Protein AF-A0A6J7F2Z3-F1 (afdb_monomer_lite)

pLDDT: mean 84.33, std 18.17, range [24.28, 98.56]

Secondary structure (DSSP, 8-state):
--------B--GGGS-TTSTTSSS--------TTEEEEEEEE-SSEEEEEEEEEE-SSSPPP----EEE-HHHHHHHHHHHHHHHHHHHT--SSS-TT-S-----SSEEEEEEEEEEEE----EEEE-SSSEEEEEEEEEEEEEEEE-TTT--EEEEEEEEEEEEEEEEEE-TTS-EEEE-

Foldseek 3Di:
DDDPDDQPEDDPLVDDPPQQQFLDGDDDDDDDAPAKHWYWDDDQFKTWDIDIGHHHDPDDDDDDTDIDTDPSNQVVVLVVQVVQVVVQQVAFDQDRPPDQWGDDDPFAFDDTKGKDWPFRWRWDWDDDRGFIWIKTKTKMWIWGWTQGPPPRDIDIDTDITIGMDTWGWDQGSVRDIDIDD

Sequence (181 aa):
MFQAGSLTAIDIHSYPAGLAQAFSASADFPVFVGTSYATFRKSPLLSAARVVTPITGPDVASVTIDVQATAEFQRTVQAAVNETLAGCTDQTVLMPTGCPFGYATQNRWVGPATWTIATYPDITIEPGSVDWRVHGTGTAHLTGSVTSLFDGSTQPVDTDVDFTIDAGAVVSATNAISFVG

Radius of gyration: 25.37 Å; chains: 1; bounding box: 72×26×71 Å

Structure (mmCIF, N/CA/C/O backbone):
data_AF-A0A6J7F2Z3-F1
#
_entry.id   AF-A0A6J7F2Z3-F1
#
loop_
_atom_site.group_PDB
_atom_site.id
_atom_site.type_symbol
_atom_site.label_atom_id
_atom_site.label_alt_id
_atom_site.label_comp_id
_atom_site.label_asym_id
_atom_site.label_entity_id
_atom_site.label_seq_id
_atom_site.pdbx_PDB_ins_code
_atom_site.Cartn_x
_atom_site.Cartn_y
_atom_site.Cartn_z
_atom_site.occupancy
_atom_site.B_iso_or_equiv
_atom_site.auth_seq_id
_atom_site.auth_comp_id
_atom_site.auth_asym_id
_atom_site.auth_atom_id
_atom_site.pdbx_PDB_model_num
ATOM 1 N N . MET A 1 1 ? 40.383 -7.715 -37.224 1.00 30.16 1 MET A N 1
ATOM 2 C CA . MET A 1 1 ? 39.333 -8.747 -37.093 1.00 30.16 1 MET A CA 1
ATOM 3 C C . MET A 1 1 ? 38.502 -8.348 -35.883 1.00 30.16 1 MET A C 1
ATOM 5 O O . MET A 1 1 ? 38.968 -8.526 -34.770 1.00 30.16 1 MET A O 1
ATOM 9 N N . PHE A 1 2 ? 37.382 -7.652 -36.094 1.00 24.28 2 PHE A N 1
ATOM 10 C CA . PHE A 1 2 ? 36.546 -7.122 -35.010 1.00 24.28 2 PHE A CA 1
ATOM 11 C C . PHE A 1 2 ? 35.345 -8.047 -34.839 1.00 24.28 2 PHE A C 1
ATOM 13 O O . PHE A 1 2 ? 34.597 -8.277 -35.786 1.00 24.28 2 PHE A O 1
ATOM 20 N N . GLN A 1 3 ? 35.231 -8.647 -33.661 1.00 25.69 3 GLN A N 1
ATOM 21 C CA . GLN A 1 3 ? 34.206 -9.628 -33.348 1.00 25.69 3 GLN A CA 1
ATOM 22 C C . GLN A 1 3 ? 32.918 -8.886 -32.968 1.00 25.69 3 GLN A C 1
ATOM 24 O O . GLN A 1 3 ? 32.859 -8.216 -31.939 1.00 25.69 3 GLN A O 1
ATOM 29 N N . ALA A 1 4 ? 31.900 -8.982 -33.825 1.00 33.47 4 ALA A N 1
ATOM 30 C CA . ALA A 1 4 ? 30.535 -8.587 -33.502 1.00 33.47 4 ALA A CA 1
ATOM 31 C C . ALA A 1 4 ? 30.017 -9.502 -32.380 1.00 33.47 4 ALA A C 1
ATOM 33 O O . ALA A 1 4 ? 29.994 -10.721 -32.551 1.00 33.47 4 ALA A O 1
ATOM 34 N N . GLY A 1 5 ? 29.649 -8.943 -31.223 1.00 29.42 5 GLY A N 1
ATOM 35 C CA . GLY A 1 5 ? 29.152 -9.774 -30.123 1.00 29.42 5 GLY A CA 1
ATOM 36 C C . GLY A 1 5 ? 28.970 -9.147 -28.742 1.00 29.42 5 GLY A C 1
ATOM 37 O O . GLY A 1 5 ? 28.658 -9.894 -27.820 1.00 29.42 5 GLY A O 1
ATOM 38 N N . SER A 1 6 ? 29.122 -7.835 -28.540 1.00 31.97 6 SER A N 1
ATOM 39 C CA . SER A 1 6 ? 28.745 -7.219 -27.261 1.00 31.97 6 SER A CA 1
ATOM 40 C C . SER A 1 6 ? 27.461 -6.410 -27.416 1.00 31.97 6 SER A C 1
ATOM 42 O O . SER A 1 6 ? 27.410 -5.392 -28.097 1.00 31.97 6 SER A O 1
ATOM 44 N N . LEU A 1 7 ? 26.398 -6.884 -26.769 1.00 34.66 7 LEU A N 1
ATOM 45 C CA . LEU A 1 7 ? 25.193 -6.098 -26.529 1.00 34.66 7 LEU A CA 1
ATOM 46 C C . LEU A 1 7 ? 25.599 -4.880 -25.687 1.00 34.66 7 LEU A C 1
ATOM 48 O O . LEU A 1 7 ? 25.842 -5.020 -24.490 1.00 34.66 7 LEU A O 1
ATOM 52 N N . THR A 1 8 ? 25.707 -3.698 -26.292 1.00 47.03 8 THR A N 1
ATOM 53 C CA . THR A 1 8 ? 25.856 -2.452 -25.535 1.00 47.03 8 THR A CA 1
ATOM 54 C C . THR A 1 8 ? 24.528 -2.169 -24.847 1.00 47.03 8 THR A C 1
ATOM 56 O O . THR A 1 8 ? 23.536 -1.850 -25.502 1.00 47.03 8 THR A O 1
ATOM 59 N N . ALA A 1 9 ? 24.490 -2.370 -23.530 1.00 45.75 9 ALA A N 1
ATOM 60 C CA . ALA A 1 9 ? 23.338 -2.029 -22.713 1.00 45.75 9 ALA A CA 1
ATOM 61 C C . ALA A 1 9 ? 23.253 -0.504 -22.601 1.00 45.75 9 ALA A C 1
ATOM 63 O O . ALA A 1 9 ? 24.206 0.137 -22.161 1.00 45.75 9 ALA A O 1
ATOM 64 N N . ILE A 1 10 ? 22.123 0.062 -23.010 1.00 48.31 10 ILE A N 1
ATOM 65 C CA . ILE A 1 10 ? 21.792 1.452 -22.716 1.00 48.31 10 ILE A CA 1
ATOM 66 C C . ILE A 1 10 ? 21.044 1.441 -21.385 1.00 48.31 10 ILE A C 1
ATOM 68 O O . ILE A 1 10 ? 19.925 0.935 -21.303 1.00 48.31 10 ILE A O 1
ATOM 72 N N . ASP A 1 11 ? 21.692 1.953 -20.340 1.00 50.19 11 ASP A N 1
ATOM 73 C CA . ASP A 1 11 ? 21.050 2.208 -19.054 1.00 50.19 11 ASP A CA 1
ATOM 74 C C . ASP A 1 11 ? 20.528 3.648 -19.030 1.00 50.19 11 ASP A C 1
ATOM 76 O O . ASP A 1 11 ? 21.298 4.606 -18.924 1.00 50.19 11 ASP A O 1
ATOM 80 N N . ILE A 1 12 ? 19.208 3.798 -19.128 1.00 50.06 12 ILE A N 1
ATOM 81 C CA . ILE A 1 12 ? 18.514 5.093 -19.140 1.00 50.06 12 ILE A CA 1
ATOM 82 C C . ILE A 1 12 ? 18.766 5.898 -17.844 1.00 50.06 12 ILE A C 1
ATOM 84 O O . ILE A 1 12 ? 18.629 7.119 -17.856 1.00 50.06 12 ILE A O 1
ATOM 88 N N . HIS A 1 13 ? 19.232 5.269 -16.754 1.00 49.72 13 HIS A N 1
ATOM 89 C CA . HIS A 1 13 ? 19.601 5.958 -15.503 1.00 49.72 13 HIS A CA 1
ATOM 90 C C . HIS A 1 13 ? 20.893 6.774 -15.580 1.00 49.72 13 HIS A C 1
ATOM 92 O O . HIS A 1 13 ? 21.146 7.598 -14.706 1.00 49.72 13 HIS A O 1
ATOM 98 N N . SER A 1 14 ? 21.728 6.555 -16.598 1.00 44.09 14 SER A N 1
ATOM 99 C CA . SER A 1 14 ? 23.024 7.236 -16.732 1.00 44.09 14 SER A CA 1
ATOM 100 C C . SER A 1 14 ? 22.943 8.641 -17.355 1.00 44.09 14 SER A C 1
ATOM 102 O O . SER A 1 14 ? 23.969 9.310 -17.491 1.00 44.09 14 SER A O 1
ATOM 104 N N . TYR A 1 15 ? 21.739 9.117 -17.703 1.00 42.94 15 TYR A N 1
ATOM 105 C CA . TYR A 1 15 ? 21.507 10.445 -18.285 1.00 42.94 15 TYR A CA 1
ATOM 106 C C . TYR A 1 15 ? 21.215 11.507 -17.198 1.00 42.94 15 TYR A C 1
ATOM 108 O O . TYR A 1 15 ? 20.637 11.166 -16.164 1.00 42.94 15 TYR A O 1
ATOM 116 N N . PRO A 1 16 ? 21.606 12.791 -17.372 1.00 41.19 16 PRO A N 1
ATOM 117 C CA . PRO A 1 16 ? 21.590 13.781 -16.298 1.00 41.19 16 PRO A CA 1
ATOM 118 C C . PRO A 1 16 ? 20.207 13.957 -15.663 1.00 41.19 16 PRO A C 1
ATOM 120 O O . PRO A 1 16 ? 19.183 13.978 -16.344 1.00 41.19 16 PRO A O 1
ATOM 123 N N . ALA A 1 17 ? 20.239 14.140 -14.342 1.00 40.41 17 ALA A N 1
ATOM 124 C CA . ALA A 1 17 ? 19.178 14.138 -13.327 1.00 40.41 17 ALA A CA 1
ATOM 125 C C . ALA A 1 17 ? 17.876 14.946 -13.575 1.00 40.41 17 ALA A C 1
ATOM 127 O O . ALA A 1 17 ? 17.033 15.014 -12.681 1.00 40.41 17 ALA A O 1
ATOM 128 N N . GLY A 1 18 ? 17.677 15.562 -14.743 1.00 37.25 18 GLY A N 1
ATOM 129 C CA . GLY A 1 18 ? 16.499 16.379 -15.050 1.00 37.25 18 GLY A CA 1
ATOM 130 C C . GLY A 1 18 ? 15.242 15.582 -15.418 1.00 37.25 18 GLY A C 1
ATOM 131 O O . GLY A 1 18 ? 14.144 16.016 -15.090 1.00 37.25 18 GLY A O 1
ATOM 132 N N . LEU A 1 19 ? 15.386 14.410 -16.055 1.00 43.56 19 LEU A N 1
ATOM 133 C CA . LEU A 1 19 ? 14.260 13.564 -16.502 1.00 43.56 19 LEU A CA 1
ATOM 134 C C . LEU A 1 19 ? 14.056 12.303 -15.644 1.00 43.56 19 LEU A C 1
ATOM 136 O O . LEU A 1 19 ? 12.991 11.699 -15.685 1.00 43.56 19 LEU A O 1
ATOM 140 N N . ALA A 1 20 ? 15.039 11.939 -14.814 1.00 45.50 20 ALA A N 1
ATOM 141 C CA . ALA A 1 20 ? 15.001 10.763 -13.935 1.00 45.50 20 ALA A CA 1
ATOM 142 C C . ALA A 1 20 ? 14.037 10.891 -12.732 1.00 45.50 20 ALA A C 1
ATOM 144 O O . ALA A 1 20 ? 13.940 9.970 -11.924 1.00 45.50 20 ALA A O 1
ATOM 145 N N . GLN A 1 21 ? 13.356 12.034 -12.592 1.00 47.56 21 GLN A N 1
ATOM 146 C CA . GLN A 1 21 ? 12.354 12.284 -11.547 1.00 47.56 21 GLN A CA 1
ATOM 147 C C . GLN A 1 21 ? 10.909 12.185 -12.056 1.00 47.56 21 GLN A C 1
ATOM 149 O O . GLN A 1 21 ? 9.982 12.229 -11.253 1.00 47.56 21 GLN A O 1
ATOM 154 N N . ALA A 1 22 ? 10.704 12.062 -13.370 1.00 58.31 22 ALA A N 1
ATOM 155 C CA . ALA A 1 22 ? 9.380 11.872 -13.943 1.00 58.31 22 ALA A CA 1
ATOM 156 C C . ALA A 1 22 ? 9.057 10.374 -14.036 1.00 58.31 22 ALA A C 1
ATOM 158 O O . ALA A 1 22 ? 9.909 9.569 -14.409 1.00 58.31 22 ALA A O 1
ATOM 159 N N . PHE A 1 23 ? 7.812 10.008 -13.720 1.00 69.62 23 PHE A N 1
ATOM 160 C CA . PHE A 1 23 ? 7.311 8.633 -13.830 1.00 69.62 23 PHE A CA 1
ATOM 161 C C . PHE A 1 23 ? 7.507 8.052 -15.239 1.00 69.62 23 PHE A C 1
ATOM 163 O O . PHE A 1 23 ? 7.923 6.906 -15.398 1.00 69.62 23 PHE A O 1
ATOM 170 N N . SER A 1 24 ? 7.302 8.888 -16.261 1.00 71.19 24 SER A N 1
ATOM 171 C CA . SER A 1 24 ? 7.736 8.646 -17.635 1.00 71.19 24 SER A CA 1
ATOM 172 C C . SER A 1 24 ? 9.007 9.439 -17.940 1.00 71.19 24 SER A C 1
ATOM 174 O O . SER A 1 24 ? 9.005 10.668 -17.838 1.00 71.19 24 SER A O 1
ATOM 176 N N . ALA A 1 25 ? 10.058 8.761 -18.396 1.00 69.88 25 ALA A N 1
ATOM 177 C CA . ALA A 1 25 ? 11.296 9.390 -18.841 1.00 69.88 25 ALA A CA 1
ATOM 178 C C . ALA A 1 25 ? 11.590 9.031 -20.302 1.00 69.88 25 ALA A C 1
ATOM 180 O O . ALA A 1 25 ? 11.306 7.922 -20.754 1.00 69.88 25 ALA A O 1
ATOM 181 N N . SER A 1 26 ? 12.187 9.969 -21.032 1.00 73.12 26 SER A N 1
A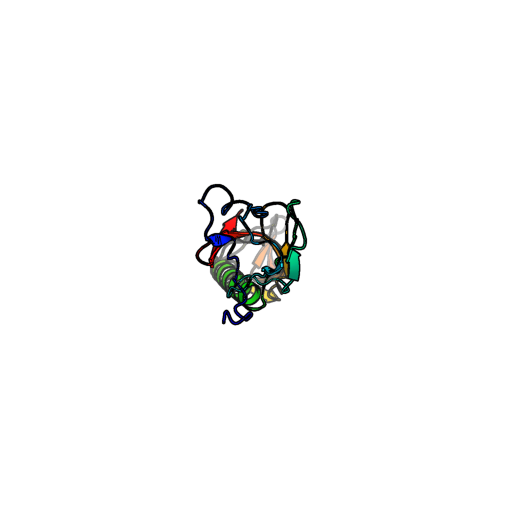TOM 182 C CA . SER A 1 26 ? 12.744 9.744 -22.367 1.00 73.12 26 SER A CA 1
ATOM 183 C C . SER A 1 26 ? 14.188 10.232 -22.393 1.00 73.12 26 SER A C 1
ATOM 185 O O . SER A 1 26 ? 14.563 11.111 -21.617 1.00 73.12 26 SER A O 1
ATOM 187 N N . ALA A 1 27 ? 15.016 9.620 -23.230 1.00 73.31 27 ALA A N 1
ATOM 188 C CA . ALA A 1 27 ? 16.407 10.008 -23.395 1.00 73.31 27 ALA A CA 1
ATOM 189 C C . ALA A 1 27 ? 16.875 9.654 -24.805 1.00 73.31 27 ALA A C 1
ATOM 191 O O . ALA A 1 27 ? 16.498 8.610 -25.343 1.00 73.31 27 ALA A O 1
ATOM 192 N N . ASP A 1 28 ? 17.727 10.514 -25.358 1.00 80.50 28 ASP A N 1
ATOM 193 C CA . ASP A 1 28 ? 18.337 10.323 -26.667 1.00 80.50 28 ASP A CA 1
ATOM 194 C C . ASP A 1 28 ? 19.773 9.827 -26.509 1.00 80.50 28 ASP A C 1
ATOM 196 O O . ASP A 1 28 ? 20.564 10.372 -25.732 1.00 80.50 28 ASP A O 1
ATOM 200 N N . PHE A 1 29 ? 20.125 8.801 -27.283 1.00 77.44 29 PHE A N 1
ATOM 201 C CA . PHE A 1 29 ? 21.446 8.186 -27.244 1.00 77.44 29 PHE A CA 1
ATOM 202 C C . PHE A 1 29 ? 22.078 8.199 -28.634 1.00 77.44 29 PHE A C 1
ATOM 204 O O . PHE A 1 29 ? 21.435 7.770 -29.596 1.00 77.44 29 PHE A O 1
ATOM 211 N N . PRO A 1 30 ? 23.344 8.633 -28.769 1.00 83.31 30 PRO A N 1
ATOM 212 C CA . PRO A 1 30 ? 24.077 8.398 -29.999 1.00 83.31 30 PRO A CA 1
ATOM 213 C C . PRO A 1 30 ? 24.295 6.890 -30.172 1.00 83.31 30 PRO A C 1
ATOM 215 O O . PRO A 1 30 ? 24.772 6.202 -29.266 1.00 83.31 30 PRO A O 1
ATOM 218 N N . VAL A 1 31 ? 23.951 6.382 -31.352 1.00 85.31 31 VAL A N 1
ATOM 219 C CA . VAL A 1 31 ? 24.058 4.966 -31.715 1.00 85.31 31 VAL A CA 1
ATOM 220 C C . VAL A 1 31 ? 24.810 4.804 -33.032 1.00 85.31 31 VAL A C 1
ATOM 222 O O . VAL A 1 31 ? 24.862 5.713 -33.858 1.00 85.31 31 VAL A O 1
ATOM 225 N N . PHE A 1 32 ? 25.413 3.637 -33.230 1.00 88.00 32 PHE A N 1
ATOM 226 C CA . PHE A 1 32 ? 26.089 3.273 -34.465 1.00 88.00 32 PHE A CA 1
ATOM 227 C C . PHE A 1 32 ? 25.109 2.614 -35.434 1.00 88.00 32 PHE A C 1
ATOM 229 O O . PHE A 1 32 ? 24.285 1.787 -35.047 1.00 88.00 32 PHE A O 1
ATOM 236 N N . VAL A 1 33 ? 25.242 2.952 -36.714 1.00 91.38 33 VAL A N 1
ATOM 237 C CA . VAL A 1 33 ? 24.499 2.296 -37.793 1.00 91.38 33 VAL A CA 1
ATOM 238 C C . VAL A 1 33 ? 25.114 0.924 -38.085 1.00 91.38 33 VAL A C 1
ATOM 240 O O . VAL A 1 33 ? 26.331 0.750 -38.022 1.00 91.38 33 VAL A O 1
ATOM 243 N N . GLY A 1 34 ? 24.274 -0.053 -38.423 1.00 90.00 34 GLY A N 1
ATOM 244 C CA . GLY A 1 34 ? 24.682 -1.415 -38.768 1.00 90.00 34 GLY A CA 1
ATOM 245 C C . GLY A 1 34 ? 24.766 -2.373 -37.578 1.00 90.00 34 GLY A C 1
ATOM 246 O O . GLY A 1 34 ? 25.325 -3.458 -37.717 1.00 90.00 34 GLY A O 1
ATOM 247 N N . THR A 1 35 ? 24.218 -2.002 -36.417 1.00 88.25 35 THR A N 1
ATOM 248 C CA . THR A 1 35 ? 24.147 -2.864 -35.225 1.00 88.25 35 THR A CA 1
ATOM 249 C C . THR A 1 35 ? 22.745 -2.862 -34.609 1.00 88.25 35 THR A C 1
ATOM 251 O O . THR A 1 35 ? 21.862 -2.121 -35.038 1.00 88.25 35 THR A O 1
ATOM 254 N N . SER A 1 36 ? 22.515 -3.728 -33.621 1.00 89.00 36 SER A N 1
ATOM 255 C CA . SER A 1 36 ? 21.270 -3.787 -32.847 1.00 89.00 36 SER A CA 1
ATOM 256 C C . SER A 1 36 ? 21.512 -3.418 -31.389 1.00 89.00 36 SER A C 1
ATOM 258 O O . SER A 1 36 ? 22.506 -3.834 -30.794 1.00 89.00 36 SER A O 1
ATOM 260 N N . TYR A 1 37 ? 20.565 -2.692 -30.804 1.00 86.88 37 TYR A N 1
ATOM 261 C CA . TYR A 1 37 ? 20.586 -2.278 -29.404 1.00 86.88 37 TYR A CA 1
ATOM 262 C C . TYR A 1 37 ? 19.481 -2.979 -28.630 1.00 86.88 37 TYR A C 1
ATOM 264 O O . TYR A 1 37 ? 18.390 -3.176 -29.154 1.00 86.88 37 TYR A O 1
ATOM 272 N N . ALA A 1 38 ? 19.763 -3.363 -27.386 1.00 85.56 38 ALA A N 1
ATOM 273 C CA . ALA A 1 38 ? 18.770 -3.954 -26.500 1.00 85.56 38 ALA A CA 1
ATOM 274 C C . ALA A 1 38 ? 18.401 -2.967 -25.391 1.00 85.56 38 ALA A C 1
ATOM 276 O O . ALA A 1 38 ? 19.248 -2.624 -24.565 1.00 85.56 38 ALA A O 1
ATOM 277 N N . THR A 1 39 ? 17.130 -2.586 -25.341 1.00 83.44 39 THR A N 1
ATOM 278 C CA . THR A 1 39 ? 16.552 -1.716 -24.314 1.00 83.44 39 THR A CA 1
ATOM 279 C C . THR A 1 39 ? 15.760 -2.572 -23.333 1.00 83.44 39 THR A C 1
ATOM 281 O O . THR A 1 39 ? 14.954 -3.410 -23.738 1.00 83.44 39 THR A O 1
ATOM 284 N N . PHE A 1 40 ? 16.030 -2.427 -22.038 1.00 81.62 40 PHE A N 1
ATOM 285 C CA . PHE A 1 40 ? 15.362 -3.179 -20.974 1.00 81.62 40 PHE A CA 1
ATOM 286 C C . PHE A 1 40 ? 15.488 -2.443 -19.637 1.00 81.62 40 PHE A C 1
ATOM 288 O O . PHE A 1 40 ? 16.375 -1.611 -19.460 1.00 81.62 40 PHE A O 1
ATOM 295 N N . ARG A 1 41 ? 14.645 -2.806 -18.663 1.00 81.44 41 ARG A N 1
ATOM 296 C CA . ARG A 1 41 ? 14.793 -2.397 -17.259 1.00 81.44 41 ARG A CA 1
ATOM 297 C C . ARG A 1 41 ? 14.917 -3.640 -16.392 1.00 81.44 41 ARG A C 1
ATOM 299 O O . ARG A 1 41 ? 14.116 -4.563 -16.508 1.00 81.44 41 ARG A O 1
ATOM 306 N N . LYS A 1 42 ? 15.915 -3.654 -15.511 1.00 83.62 42 LYS A N 1
ATOM 307 C CA . LYS A 1 42 ? 16.073 -4.689 -14.487 1.00 83.62 42 LYS A CA 1
ATOM 308 C C . LYS A 1 42 ? 16.563 -4.052 -13.191 1.00 83.62 42 LYS A C 1
ATOM 310 O O . LYS A 1 42 ? 17.726 -3.680 -13.094 1.00 83.62 42 LYS A O 1
ATOM 315 N N . SER A 1 43 ? 15.683 -3.929 -12.209 1.00 83.44 43 SER A N 1
ATOM 316 C CA . SER A 1 43 ? 16.023 -3.613 -10.823 1.00 83.44 43 SER A CA 1
ATOM 317 C C . SER A 1 43 ? 15.203 -4.497 -9.875 1.00 83.44 43 SER A C 1
ATOM 319 O O . SER A 1 43 ? 14.318 -5.215 -10.346 1.00 83.44 43 SER A O 1
ATOM 321 N N . PRO A 1 44 ? 15.490 -4.486 -8.560 1.00 85.81 44 PRO A N 1
ATOM 322 C CA . PRO A 1 44 ? 14.699 -5.247 -7.598 1.00 85.81 44 PRO A CA 1
ATOM 323 C C . PRO A 1 44 ? 13.213 -4.888 -7.667 1.00 85.81 44 PRO A C 1
ATOM 325 O O . PRO A 1 44 ? 12.370 -5.774 -7.676 1.00 85.81 44 PRO A O 1
ATOM 328 N N . LEU A 1 45 ? 12.887 -3.599 -7.813 1.00 85.75 45 LEU A N 1
ATOM 329 C CA . LEU A 1 45 ? 11.507 -3.106 -7.752 1.00 85.75 45 LEU A CA 1
ATOM 330 C C . LEU A 1 45 ? 10.808 -3.009 -9.114 1.00 85.75 45 LEU A C 1
ATOM 332 O O . LEU A 1 45 ? 9.586 -3.097 -9.184 1.00 85.75 45 LEU A O 1
ATOM 336 N N . LEU A 1 46 ? 11.564 -2.809 -10.196 1.00 87.69 46 LEU A N 1
ATOM 337 C CA . LEU A 1 46 ? 11.014 -2.492 -11.513 1.00 87.69 46 LEU A CA 1
ATOM 338 C C . LEU A 1 46 ? 11.658 -3.343 -12.604 1.00 87.69 46 LEU A C 1
ATOM 340 O O . LEU A 1 46 ? 12.880 -3.517 -12.651 1.00 87.69 46 LEU A O 1
ATOM 344 N N . SER A 1 47 ? 10.845 -3.818 -13.542 1.00 88.12 47 SER A N 1
ATOM 345 C CA . SER A 1 47 ? 11.322 -4.608 -14.676 1.00 88.12 47 SER A CA 1
ATOM 346 C C . SER A 1 47 ? 10.590 -4.257 -15.963 1.00 88.12 47 SER A C 1
ATOM 348 O O . SER A 1 47 ? 9.441 -3.845 -15.927 1.00 88.12 47 SER A O 1
ATOM 350 N N . ALA A 1 48 ? 11.255 -4.405 -17.104 1.00 88.25 48 ALA A N 1
ATOM 351 C CA . ALA A 1 48 ? 10.631 -4.284 -18.416 1.00 88.25 48 ALA A CA 1
ATOM 352 C C . ALA A 1 48 ? 11.171 -5.372 -19.339 1.00 88.25 48 ALA A C 1
ATOM 354 O O . ALA A 1 48 ? 12.341 -5.766 -19.232 1.00 88.25 48 ALA A O 1
ATOM 355 N N . ALA A 1 49 ? 10.328 -5.836 -20.260 1.00 86.69 49 ALA A N 1
ATOM 356 C CA . ALA A 1 49 ? 10.737 -6.797 -21.272 1.00 86.69 49 ALA A CA 1
ATOM 357 C C . ALA A 1 49 ? 11.875 -6.231 -22.134 1.00 86.69 49 ALA A C 1
ATOM 359 O O . ALA A 1 49 ? 11.960 -5.031 -22.397 1.00 86.69 49 ALA A O 1
ATOM 360 N N . ARG A 1 50 ? 12.770 -7.116 -22.576 1.00 86.94 50 ARG A N 1
ATOM 361 C CA . ARG A 1 50 ? 13.872 -6.740 -23.460 1.00 86.94 50 ARG A CA 1
ATOM 362 C C . ARG A 1 50 ? 13.347 -6.517 -24.876 1.00 86.94 50 ARG A C 1
ATOM 364 O O . ARG A 1 50 ? 12.839 -7.453 -25.486 1.00 86.94 50 ARG A O 1
ATOM 371 N N . VAL A 1 51 ? 13.572 -5.322 -25.411 1.00 89.06 51 VAL A N 1
ATOM 372 C CA . VAL A 1 51 ? 13.279 -4.957 -26.802 1.00 89.06 51 VAL A CA 1
ATOM 373 C C . VAL A 1 51 ? 14.595 -4.794 -27.552 1.00 89.06 51 VAL A C 1
ATOM 375 O O . VAL A 1 51 ? 15.496 -4.112 -27.071 1.00 89.06 51 VAL A O 1
ATOM 378 N N . VAL A 1 52 ? 14.732 -5.451 -28.704 1.00 90.50 52 VAL A N 1
ATOM 379 C CA . VAL A 1 52 ? 15.927 -5.350 -29.554 1.00 90.50 52 VAL A CA 1
ATOM 380 C C . VAL A 1 52 ? 15.586 -4.539 -30.797 1.00 90.50 52 VAL A C 1
ATOM 382 O O . VAL A 1 52 ? 14.726 -4.942 -31.576 1.00 90.50 52 VAL A O 1
ATOM 385 N N . THR A 1 53 ? 16.289 -3.428 -30.992 1.00 90.19 53 THR A N 1
ATOM 386 C CA . THR A 1 53 ? 16.068 -2.494 -32.098 1.00 90.19 53 THR A CA 1
ATOM 387 C C . THR A 1 53 ? 17.287 -2.483 -33.022 1.00 90.19 53 THR A C 1
ATOM 389 O O . THR A 1 53 ? 18.369 -2.066 -32.593 1.00 90.19 53 THR A O 1
ATOM 392 N N . PRO A 1 54 ? 17.159 -2.940 -34.279 1.00 90.38 54 PRO A N 1
ATOM 393 C CA . PRO A 1 54 ? 18.211 -2.796 -35.277 1.00 90.38 54 PRO A CA 1
ATOM 394 C C . PRO A 1 54 ? 18.272 -1.353 -35.795 1.00 90.38 54 PRO A C 1
ATOM 396 O O . PRO A 1 54 ? 17.246 -0.767 -36.133 1.00 90.38 54 PRO A O 1
ATOM 399 N N . ILE A 1 55 ? 19.477 -0.796 -35.903 1.00 91.69 55 ILE A N 1
ATOM 400 C CA . ILE A 1 55 ? 19.725 0.534 -36.471 1.00 91.69 55 ILE A CA 1
ATOM 401 C C . ILE A 1 55 ? 20.348 0.349 -37.850 1.00 91.69 55 ILE A C 1
ATOM 403 O O . ILE A 1 55 ? 21.520 -0.005 -37.977 1.00 91.69 55 ILE A O 1
ATOM 407 N N . THR A 1 56 ? 19.549 0.540 -38.896 1.00 91.25 56 THR A N 1
ATOM 408 C CA . THR A 1 56 ? 19.930 0.240 -40.288 1.00 91.25 56 THR A CA 1
ATOM 409 C C . THR A 1 56 ? 20.260 1.478 -41.120 1.00 91.25 56 THR A C 1
ATOM 411 O O . THR A 1 56 ? 20.798 1.339 -42.216 1.00 91.25 56 THR A O 1
ATOM 414 N N . GLY A 1 57 ? 19.993 2.677 -40.602 1.00 89.12 57 GLY A N 1
ATOM 415 C CA . GLY A 1 57 ? 20.236 3.946 -41.283 1.00 89.12 57 GLY A CA 1
ATOM 416 C C . GLY A 1 57 ? 20.475 5.098 -40.302 1.00 89.12 57 GLY A C 1
ATOM 417 O O . GLY A 1 57 ? 20.464 4.876 -39.093 1.00 89.12 57 GLY A O 1
ATOM 418 N N . PRO A 1 58 ? 20.720 6.315 -40.816 1.00 86.44 58 PRO A N 1
ATOM 419 C CA . PRO A 1 58 ? 21.023 7.497 -40.006 1.00 86.44 58 PRO A CA 1
ATOM 420 C C . PRO A 1 58 ? 19.787 8.155 -39.365 1.00 86.44 58 PRO A C 1
ATOM 422 O O . PRO A 1 58 ? 19.942 9.125 -38.627 1.00 86.44 58 PRO A O 1
ATOM 425 N N . ASP A 1 59 ? 18.581 7.666 -39.663 1.00 88.38 59 ASP A N 1
ATOM 426 C CA . ASP A 1 59 ? 17.334 8.199 -39.116 1.00 88.38 59 ASP A CA 1
ATOM 427 C C . ASP A 1 59 ? 17.177 7.888 -37.619 1.00 88.38 59 ASP A C 1
ATOM 429 O O . ASP A 1 59 ? 17.740 6.925 -37.090 1.00 88.38 59 ASP A O 1
ATOM 433 N N . VAL A 1 60 ? 16.367 8.698 -36.931 1.00 86.50 60 VAL A N 1
ATOM 434 C CA . VAL A 1 60 ? 16.045 8.487 -35.514 1.00 86.50 60 VAL A CA 1
ATOM 435 C C . VAL A 1 60 ? 15.196 7.225 -35.356 1.00 86.50 60 VAL A C 1
ATOM 437 O O . VAL A 1 60 ? 14.131 7.100 -35.958 1.00 86.50 60 VAL A O 1
ATOM 440 N N . ALA A 1 61 ? 15.644 6.314 -34.491 1.00 86.94 61 ALA A N 1
ATOM 441 C CA . ALA A 1 61 ? 14.870 5.158 -34.059 1.00 86.94 61 ALA A CA 1
ATOM 442 C C . ALA A 1 61 ? 14.298 5.401 -32.658 1.00 86.94 61 ALA A C 1
ATOM 444 O O . ALA A 1 61 ? 15.044 5.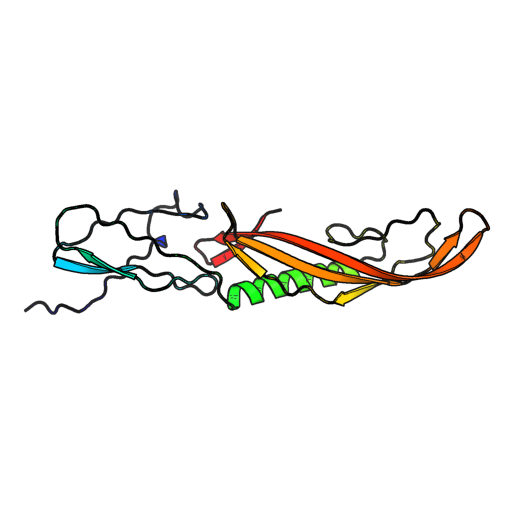652 -31.712 1.00 86.94 61 ALA A O 1
ATOM 445 N N . SER A 1 62 ? 12.978 5.286 -32.513 1.00 87.31 62 SER A N 1
ATOM 446 C CA . SER A 1 62 ? 12.297 5.388 -31.219 1.00 87.31 62 SER A CA 1
ATOM 447 C C . SER A 1 62 ? 11.976 4.002 -30.666 1.00 87.31 62 SER A C 1
ATOM 449 O O . SER A 1 62 ? 11.527 3.117 -31.393 1.00 87.31 62 SER A O 1
ATOM 451 N N . VAL A 1 63 ? 12.191 3.817 -29.364 1.00 86.25 63 VAL A N 1
ATOM 452 C CA . VAL A 1 63 ? 11.848 2.591 -28.638 1.00 86.25 63 VAL A CA 1
ATOM 453 C C . VAL A 1 63 ? 11.146 2.956 -27.338 1.00 86.25 63 VAL A C 1
ATOM 455 O O . VAL A 1 63 ? 11.601 3.828 -26.601 1.00 86.25 63 VAL A O 1
ATOM 458 N N . THR A 1 64 ? 10.050 2.264 -27.053 1.00 86.81 64 THR A N 1
ATOM 459 C CA . THR A 1 64 ? 9.306 2.381 -25.798 1.00 86.81 64 THR A CA 1
ATOM 460 C C . THR A 1 64 ? 9.370 1.038 -25.085 1.00 86.81 64 THR A C 1
ATOM 462 O O . THR A 1 64 ? 9.234 -0.008 -25.721 1.00 86.81 64 THR A O 1
ATOM 465 N N . ILE A 1 65 ? 9.619 1.065 -23.777 1.00 83.50 65 ILE A N 1
ATOM 466 C CA . ILE A 1 65 ? 9.565 -0.120 -22.921 1.00 83.50 65 ILE A CA 1
ATOM 467 C C . ILE A 1 65 ? 8.559 0.112 -21.799 1.00 83.50 65 ILE A C 1
ATOM 469 O O . ILE A 1 65 ? 8.610 1.135 -21.119 1.00 83.50 65 ILE A O 1
ATOM 473 N N . ASP A 1 66 ? 7.678 -0.859 -21.587 1.00 86.38 66 ASP A N 1
ATOM 474 C CA . ASP A 1 66 ? 6.691 -0.800 -20.514 1.00 86.38 66 ASP A CA 1
ATOM 475 C C . ASP A 1 66 ? 7.315 -1.330 -19.226 1.00 86.38 66 ASP A C 1
ATOM 477 O O . ASP A 1 66 ? 7.590 -2.526 -19.080 1.00 86.38 66 ASP A O 1
ATOM 481 N N . VAL A 1 67 ? 7.579 -0.418 -18.292 1.00 86.19 67 VAL A N 1
ATOM 482 C CA . VAL A 1 67 ? 8.092 -0.765 -16.969 1.00 86.19 67 VAL A CA 1
ATOM 483 C C . VAL A 1 67 ? 6.936 -1.246 -16.101 1.00 86.19 67 VAL A C 1
ATOM 485 O O . VAL A 1 67 ? 5.912 -0.585 -15.996 1.00 86.19 67 VAL A O 1
ATOM 488 N N . GLN A 1 68 ? 7.129 -2.396 -15.466 1.00 89.25 68 GLN A N 1
ATOM 489 C CA . GLN A 1 68 ? 6.177 -3.067 -14.592 1.00 89.25 68 GLN A CA 1
ATOM 490 C C . GLN A 1 68 ? 6.762 -3.213 -13.185 1.00 89.25 68 GLN A C 1
ATOM 492 O O . GLN A 1 68 ? 7.976 -3.405 -13.017 1.00 89.25 68 GLN A O 1
ATOM 497 N N . ALA A 1 69 ? 5.886 -3.158 -12.182 1.00 91.25 69 ALA A N 1
ATOM 498 C CA . ALA A 1 69 ? 6.224 -3.494 -10.807 1.00 91.25 69 ALA A CA 1
ATOM 499 C C . ALA A 1 69 ? 6.627 -4.972 -10.706 1.00 91.25 69 ALA A C 1
ATOM 501 O O . ALA A 1 69 ? 6.032 -5.848 -11.335 1.00 91.25 69 ALA A O 1
ATOM 502 N N . THR A 1 70 ? 7.659 -5.267 -9.920 1.00 92.50 70 THR A N 1
ATOM 503 C CA . THR A 1 70 ? 8.044 -6.650 -9.624 1.00 92.50 70 THR A CA 1
ATOM 504 C C . THR A 1 70 ? 7.279 -7.181 -8.411 1.00 92.50 70 THR A C 1
ATOM 506 O O . THR A 1 70 ? 6.774 -6.426 -7.579 1.00 92.50 70 THR A O 1
ATOM 509 N N . ALA A 1 71 ? 7.297 -8.503 -8.230 1.00 93.81 71 ALA A N 1
ATOM 510 C CA . ALA A 1 71 ? 6.799 -9.131 -7.005 1.00 93.81 71 ALA A CA 1
ATOM 511 C C . ALA A 1 71 ? 7.562 -8.682 -5.742 1.00 93.81 71 ALA A C 1
ATOM 513 O O . ALA A 1 71 ? 7.050 -8.760 -4.629 1.00 93.81 71 ALA A O 1
ATOM 514 N N . GLU A 1 72 ? 8.813 -8.236 -5.873 1.00 92.62 72 GLU A N 1
ATOM 515 C CA . GLU A 1 72 ? 9.562 -7.678 -4.746 1.00 92.62 72 GLU A CA 1
ATOM 516 C C . GLU A 1 72 ? 9.056 -6.286 -4.363 1.00 92.62 72 GLU A C 1
ATOM 518 O O . GLU A 1 72 ? 8.931 -6.005 -3.171 1.00 92.62 72 GLU A O 1
ATOM 523 N N . PHE A 1 73 ? 8.670 -5.456 -5.336 1.00 91.81 73 PHE A N 1
ATOM 524 C CA . PHE A 1 73 ? 8.021 -4.180 -5.049 1.00 91.81 73 PHE A CA 1
ATOM 525 C C . PHE A 1 73 ? 6.687 -4.377 -4.327 1.00 91.81 73 PHE A C 1
ATOM 527 O O . PHE A 1 73 ? 6.495 -3.800 -3.257 1.00 91.81 73 PHE A O 1
ATOM 534 N N . GLN A 1 74 ? 5.831 -5.272 -4.828 1.00 94.19 74 GLN A N 1
ATOM 535 C CA . GLN A 1 74 ? 4.565 -5.607 -4.170 1.00 94.19 74 GLN A CA 1
ATOM 536 C C . GLN A 1 74 ? 4.784 -6.102 -2.734 1.00 94.19 74 GLN A C 1
ATOM 538 O O . GLN A 1 74 ? 4.178 -5.580 -1.806 1.00 94.19 74 GLN A O 1
ATOM 543 N N . ARG A 1 75 ? 5.719 -7.034 -2.505 1.00 95.06 75 ARG A N 1
ATOM 544 C CA . ARG A 1 75 ? 6.027 -7.516 -1.144 1.00 95.06 75 ARG A CA 1
ATOM 545 C C . ARG A 1 75 ? 6.525 -6.412 -0.213 1.00 95.06 75 ARG A C 1
ATOM 547 O O . ARG A 1 75 ? 6.171 -6.409 0.962 1.00 95.06 75 ARG A O 1
ATOM 554 N N . THR A 1 76 ? 7.342 -5.495 -0.724 1.00 93.88 76 THR A N 1
ATOM 555 C CA . THR A 1 76 ? 7.911 -4.404 0.078 1.00 93.88 76 THR A CA 1
ATOM 556 C C . THR A 1 76 ? 6.825 -3.428 0.518 1.00 93.88 76 THR A C 1
ATOM 558 O O . THR A 1 76 ? 6.751 -3.076 1.694 1.00 93.88 76 THR A O 1
ATOM 561 N N . VAL A 1 77 ? 5.940 -3.033 -0.401 1.00 93.94 77 VAL A N 1
ATOM 562 C CA . VAL A 1 77 ? 4.814 -2.149 -0.073 1.00 93.94 77 VAL A CA 1
ATOM 563 C C . VAL A 1 77 ? 3.807 -2.861 0.832 1.00 93.94 77 VAL A C 1
ATOM 565 O O . VAL A 1 77 ? 3.330 -2.254 1.786 1.00 93.94 77 VAL A O 1
ATOM 568 N N . GLN A 1 78 ? 3.540 -4.154 0.614 1.00 95.56 78 GLN A N 1
ATOM 569 C CA . GLN A 1 78 ? 2.625 -4.932 1.456 1.00 95.56 78 GLN A CA 1
ATOM 570 C C . GLN A 1 78 ? 3.111 -4.972 2.906 1.00 95.56 78 GLN A C 1
ATOM 572 O O . GLN A 1 78 ? 2.319 -4.800 3.828 1.00 95.56 78 GLN A O 1
ATOM 577 N N . ALA A 1 79 ? 4.414 -5.169 3.120 1.00 95.44 79 ALA A N 1
ATOM 578 C CA . ALA A 1 79 ? 4.994 -5.160 4.457 1.00 95.44 79 ALA A CA 1
ATOM 579 C C . ALA A 1 79 ? 4.811 -3.798 5.150 1.00 95.44 79 ALA A C 1
ATOM 581 O O . ALA A 1 79 ? 4.360 -3.760 6.292 1.00 95.44 79 ALA A O 1
ATOM 582 N N . ALA A 1 80 ? 5.075 -2.694 4.443 1.00 93.44 80 ALA A N 1
ATOM 583 C CA . ALA A 1 80 ? 4.898 -1.342 4.976 1.00 93.44 80 ALA A CA 1
ATOM 584 C C . ALA A 1 80 ? 3.428 -1.022 5.311 1.00 93.44 80 ALA A C 1
ATOM 586 O O . ALA A 1 80 ? 3.136 -0.423 6.349 1.00 93.44 80 ALA A O 1
ATOM 587 N N . VAL A 1 81 ? 2.492 -1.457 4.460 1.00 94.38 81 VAL A N 1
ATOM 588 C CA . VAL A 1 81 ? 1.049 -1.339 4.716 1.00 94.38 81 VAL A CA 1
ATOM 589 C C . VAL A 1 81 ? 0.662 -2.128 5.964 1.00 94.38 81 VAL A C 1
ATOM 591 O O . VAL A 1 81 ? 0.008 -1.584 6.851 1.00 94.38 81 VAL A O 1
ATOM 594 N N . ASN A 1 82 ? 1.102 -3.382 6.076 1.00 96.31 82 ASN A N 1
ATOM 595 C CA . ASN A 1 82 ? 0.786 -4.228 7.226 1.00 96.31 82 ASN A CA 1
ATOM 596 C C . ASN A 1 82 ? 1.331 -3.648 8.538 1.00 96.31 82 ASN A C 1
ATOM 598 O O . ASN A 1 82 ? 0.632 -3.681 9.548 1.00 96.31 82 ASN A O 1
ATOM 602 N N . GLU A 1 83 ? 2.545 -3.097 8.524 1.00 95.19 83 GLU A N 1
ATOM 603 C CA . GLU A 1 83 ? 3.154 -2.435 9.684 1.00 95.19 83 GLU A CA 1
ATOM 604 C C . GLU A 1 83 ? 2.379 -1.175 10.091 1.00 95.19 83 GLU A C 1
ATOM 606 O O . GLU A 1 83 ? 2.084 -0.977 11.270 1.00 95.19 83 GLU A O 1
ATOM 611 N N . THR A 1 84 ? 1.963 -0.365 9.115 1.00 93.69 84 THR A N 1
ATOM 612 C CA . THR A 1 84 ? 1.135 0.824 9.365 1.00 93.69 84 THR A CA 1
ATOM 613 C C . THR A 1 84 ? -0.210 0.438 9.985 1.00 93.69 84 THR A C 1
ATOM 615 O O . THR A 1 84 ? -0.627 1.026 10.983 1.00 93.69 84 THR A O 1
ATOM 618 N N . LEU A 1 85 ? -0.872 -0.592 9.446 1.00 96.31 85 LEU A N 1
ATOM 619 C CA . LEU A 1 85 ? -2.135 -1.102 9.984 1.00 96.31 85 LEU A CA 1
ATOM 620 C C . LEU A 1 85 ? -1.972 -1.692 11.392 1.00 96.31 85 LEU A C 1
ATOM 622 O O . LEU A 1 85 ? -2.862 -1.517 12.220 1.00 96.31 85 LEU A O 1
ATOM 626 N N . ALA A 1 86 ? -0.843 -2.336 11.696 1.00 95.88 86 ALA A N 1
ATOM 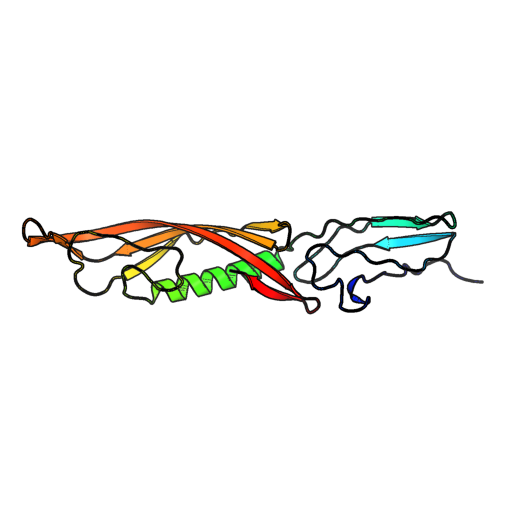627 C CA . ALA A 1 86 ? -0.551 -2.798 13.052 1.00 95.88 86 ALA A CA 1
ATOM 628 C C . ALA A 1 86 ? -0.443 -1.617 14.036 1.00 95.88 86 ALA A C 1
ATOM 630 O O . ALA A 1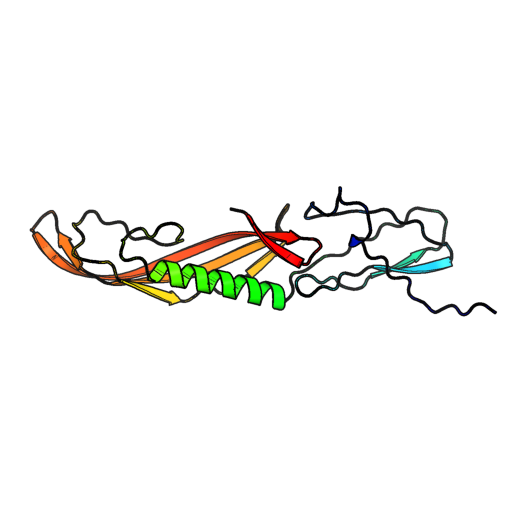 86 ? -1.106 -1.618 15.072 1.00 95.88 86 ALA A O 1
ATOM 631 N N . GLY A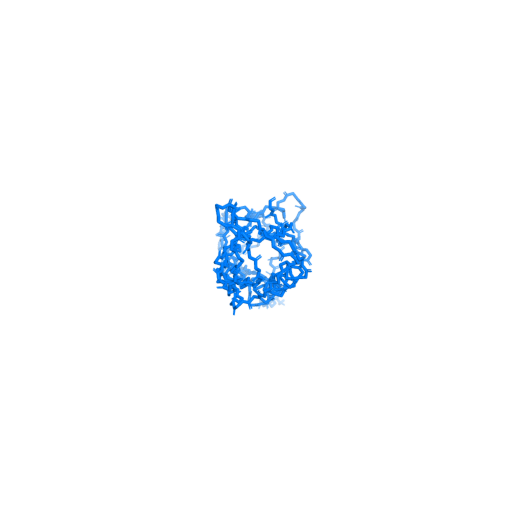 1 87 ? 0.278 -0.553 13.669 1.00 96.56 87 GLY A N 1
ATOM 632 C CA . GLY A 1 87 ? 0.343 0.669 14.481 1.00 96.56 87 GLY A CA 1
ATOM 633 C C . GLY A 1 87 ? -1.015 1.364 14.651 1.00 96.56 87 GLY A C 1
ATOM 634 O O . GLY A 1 87 ? -1.272 2.001 15.673 1.00 96.56 87 GLY A O 1
ATOM 635 N N . CYS A 1 88 ? -1.926 1.214 13.686 1.00 96.88 88 CYS A N 1
ATOM 636 C CA . CYS A 1 88 ? -3.308 1.670 13.825 1.00 96.88 88 CYS A CA 1
ATOM 637 C C . CYS A 1 88 ? -4.077 0.901 14.901 1.00 96.88 88 CYS A C 1
ATOM 639 O O . CYS A 1 88 ? -4.835 1.513 15.654 1.00 96.88 88 CYS A O 1
ATOM 641 N N . THR A 1 89 ? -3.870 -0.414 15.004 1.00 97.31 89 THR A N 1
ATOM 642 C CA . THR A 1 89 ? -4.554 -1.248 16.005 1.00 97.31 89 THR A CA 1
ATOM 643 C C . THR A 1 89 ? -4.081 -1.012 17.439 1.00 97.31 89 THR A C 1
ATOM 645 O O . THR A 1 89 ? -4.833 -1.271 18.375 1.00 97.31 89 THR A O 1
ATOM 648 N N . ASP A 1 90 ? -2.890 -0.434 17.624 1.00 97.19 90 ASP A N 1
ATOM 649 C CA . ASP A 1 90 ? -2.383 -0.033 18.945 1.00 97.19 90 ASP A CA 1
ATOM 650 C C . ASP A 1 90 ? -3.110 1.204 19.512 1.00 97.19 90 ASP A C 1
ATOM 652 O O . ASP A 1 90 ? -3.054 1.486 20.715 1.00 97.19 90 ASP A O 1
ATOM 656 N N . GLN A 1 91 ? -3.801 1.971 18.660 1.00 97.50 91 GLN A N 1
ATOM 657 C CA . GLN A 1 91 ? -4.525 3.166 19.078 1.00 97.50 91 GLN A CA 1
ATOM 658 C C . GLN A 1 91 ? -5.882 2.797 19.686 1.00 97.50 91 GLN A C 1
ATOM 660 O O . GLN A 1 91 ? -6.726 2.163 19.062 1.00 97.50 91 GLN A O 1
ATOM 665 N N . THR A 1 92 ? -6.148 3.284 20.897 1.00 97.06 92 THR A N 1
ATOM 666 C CA . THR A 1 92 ? -7.358 2.945 21.671 1.00 97.06 92 THR A CA 1
ATOM 667 C C . THR A 1 92 ? -8.514 3.939 21.491 1.00 97.06 92 THR A C 1
ATOM 669 O O . THR A 1 92 ? -9.378 4.081 22.361 1.00 97.06 92 THR A O 1
ATOM 672 N N . VAL A 1 93 ? -8.542 4.648 20.358 1.00 97.25 93 VAL A N 1
ATOM 673 C CA . VAL A 1 93 ? -9.545 5.671 20.014 1.00 97.25 93 VAL A CA 1
ATOM 674 C C . VAL A 1 93 ? -10.451 5.204 18.872 1.00 97.25 93 VAL A C 1
ATOM 676 O O . VAL A 1 93 ? -10.073 4.359 18.069 1.00 97.25 93 VAL A O 1
ATOM 679 N N . LEU A 1 94 ? -11.651 5.779 18.765 1.00 97.06 94 LEU A N 1
ATOM 680 C CA . LEU A 1 94 ? -12.607 5.431 17.703 1.00 97.06 94 LEU A CA 1
ATOM 681 C C . LEU A 1 94 ? -12.217 5.936 16.309 1.00 97.06 94 LEU A C 1
ATOM 683 O O . LEU A 1 94 ? -12.689 5.400 15.312 1.00 97.06 94 LEU A O 1
ATOM 687 N N . MET A 1 95 ? -11.370 6.962 16.250 1.00 96.88 95 MET A N 1
ATOM 688 C CA . MET A 1 95 ? -10.836 7.531 15.014 1.00 96.88 95 MET A CA 1
ATOM 689 C C . MET A 1 95 ? -9.309 7.577 15.129 1.00 96.88 95 MET A C 1
ATOM 691 O O . MET A 1 95 ? -8.762 8.616 15.514 1.00 96.88 95 MET A O 1
ATOM 695 N N . PRO A 1 96 ? -8.618 6.444 14.908 1.00 96.44 96 PRO A N 1
ATOM 696 C CA . PRO A 1 96 ? -7.164 6.405 14.947 1.00 96.44 96 PRO A CA 1
ATOM 697 C C . PRO A 1 96 ? -6.562 7.396 13.944 1.00 96.44 96 PRO A C 1
ATOM 699 O O . PRO A 1 96 ? -7.004 7.511 12.800 1.00 96.44 96 PRO A O 1
ATOM 702 N N . THR A 1 97 ? -5.558 8.155 14.376 1.00 95.19 97 THR A N 1
ATOM 703 C CA . THR A 1 97 ? -4.929 9.166 13.519 1.00 95.19 97 THR A CA 1
ATOM 704 C C . THR A 1 97 ? -4.033 8.486 12.493 1.00 95.19 97 THR A C 1
ATOM 706 O O . THR A 1 97 ? -3.222 7.636 12.855 1.00 95.19 97 THR A O 1
ATOM 709 N N . GLY A 1 98 ? -4.162 8.888 11.224 1.00 91.69 98 GLY A N 1
ATOM 710 C CA . GLY A 1 98 ? -3.370 8.334 10.122 1.00 91.69 98 GLY A CA 1
ATOM 711 C C . GLY A 1 98 ? -3.824 6.949 9.652 1.00 91.69 98 GLY A C 1
ATOM 712 O O . GLY A 1 98 ? -3.075 6.286 8.943 1.00 91.69 98 GLY A O 1
ATOM 713 N N . CYS A 1 99 ? -5.025 6.514 10.039 1.00 95.75 99 CYS A N 1
ATOM 714 C CA . CYS A 1 99 ? -5.540 5.183 9.740 1.00 95.75 99 CYS A CA 1
ATOM 715 C C . CYS A 1 99 ? -6.729 5.238 8.775 1.00 95.75 99 CYS A C 1
ATOM 717 O O . CYS A 1 99 ? -7.518 6.182 8.833 1.00 95.75 99 CYS A O 1
ATOM 719 N N . PRO A 1 100 ? -6.885 4.229 7.901 1.00 95.38 100 PRO A N 1
ATOM 720 C CA . PRO A 1 100 ? -7.909 4.235 6.857 1.00 95.38 100 PRO A CA 1
ATOM 721 C C . PRO A 1 100 ? -9.306 3.834 7.361 1.00 95.38 100 PRO A C 1
ATOM 723 O O . PRO A 1 100 ? -10.255 3.825 6.584 1.00 95.38 100 PRO A O 1
ATOM 726 N N . PHE A 1 101 ? -9.447 3.500 8.645 1.00 96.62 101 PHE A N 1
ATOM 727 C CA . PHE A 1 101 ? -10.704 3.088 9.264 1.00 96.62 101 PHE A CA 1
ATOM 728 C C . PHE A 1 101 ? -11.010 3.916 10.512 1.00 96.62 101 PHE A C 1
ATOM 730 O O . PHE A 1 101 ? -10.123 4.464 11.169 1.00 96.62 101 PHE A O 1
ATOM 737 N N . GLY A 1 102 ? -12.292 3.962 10.861 1.00 96.88 102 GLY A N 1
ATOM 738 C CA . GLY A 1 102 ? -12.781 4.605 12.069 1.00 96.88 102 GLY A CA 1
ATOM 739 C C . GLY A 1 102 ? -14.264 4.333 12.270 1.00 96.88 102 GLY A C 1
ATOM 740 O O . GLY A 1 102 ? -14.968 3.918 11.350 1.00 96.88 102 GLY A O 1
ATOM 741 N N . TYR A 1 103 ? -14.746 4.561 13.486 1.00 97.25 103 TYR A N 1
ATOM 742 C CA . TYR A 1 103 ? -16.125 4.277 13.863 1.00 97.25 103 TYR A CA 1
ATOM 743 C C . TYR A 1 103 ? -16.807 5.514 14.439 1.00 97.25 103 TYR A C 1
ATOM 745 O O . TYR A 1 103 ? -16.399 6.061 15.465 1.00 97.25 103 TYR A O 1
ATOM 753 N N . ALA A 1 104 ? -17.874 5.961 13.778 1.00 95.69 104 ALA A N 1
ATOM 754 C CA . ALA A 1 104 ? -18.695 7.073 14.237 1.00 95.69 104 ALA A CA 1
ATOM 755 C C . ALA A 1 104 ? -19.930 6.554 14.982 1.00 95.69 104 ALA A C 1
ATOM 757 O O . ALA A 1 104 ? -20.647 5.683 14.499 1.00 95.69 104 ALA A O 1
ATOM 758 N N . THR A 1 105 ? -20.220 7.133 16.144 1.00 94.19 105 THR A N 1
ATOM 759 C CA . THR A 1 105 ? -21.425 6.826 16.919 1.00 94.19 105 THR A CA 1
ATOM 760 C C . THR A 1 105 ? -21.992 8.092 17.546 1.00 94.19 105 THR A C 1
ATOM 762 O O . THR A 1 105 ? -21.250 8.996 17.922 1.00 94.19 105 THR A O 1
ATOM 765 N N . GLN A 1 106 ? -23.320 8.157 17.651 1.00 93.81 106 GLN A N 1
ATOM 766 C CA . GLN A 1 106 ? -24.014 9.202 18.409 1.00 93.81 106 GLN A CA 1
ATOM 767 C C . GLN A 1 106 ? -24.120 8.856 19.899 1.00 93.81 106 GLN A C 1
ATOM 769 O O . GLN A 1 106 ? -24.411 9.728 20.710 1.00 93.81 106 GLN A O 1
ATOM 774 N N . ASN A 1 107 ? -23.891 7.593 20.263 1.00 93.88 107 ASN A N 1
ATOM 775 C CA . ASN A 1 107 ? -23.923 7.133 21.644 1.00 93.88 107 ASN A CA 1
ATOM 776 C C . ASN A 1 107 ? -22.586 7.395 22.343 1.00 93.88 107 ASN A C 1
ATOM 778 O O . ASN A 1 107 ? -21.541 7.537 21.708 1.00 93.88 107 ASN A O 1
ATOM 782 N N . ARG A 1 108 ? -22.599 7.436 23.676 1.00 95.50 108 ARG A N 1
ATOM 783 C CA . ARG A 1 108 ? -21.380 7.663 24.451 1.00 95.50 108 ARG A CA 1
ATOM 784 C C . ARG A 1 108 ? -20.537 6.392 24.475 1.00 95.50 108 ARG A C 1
ATOM 786 O O . ARG A 1 108 ? -20.961 5.394 25.046 1.00 95.50 108 ARG A O 1
ATOM 793 N N . TRP A 1 109 ? -19.334 6.444 23.915 1.00 97.12 109 TRP A N 1
ATOM 794 C CA . TRP A 1 109 ? -18.363 5.356 24.046 1.00 97.12 109 TRP A CA 1
ATOM 795 C C . TRP A 1 109 ? -17.890 5.188 25.495 1.00 97.12 109 TRP A C 1
ATOM 797 O O . TRP A 1 109 ? -17.722 6.174 26.223 1.00 97.12 109 TRP A O 1
ATOM 807 N N . VAL A 1 110 ? -17.674 3.942 25.912 1.00 96.06 110 VAL A N 1
ATOM 808 C CA . VAL A 1 110 ? -17.251 3.583 27.268 1.00 96.06 110 VAL A CA 1
ATOM 809 C C . VAL A 1 110 ? -15.895 2.886 27.217 1.00 96.06 110 VAL A C 1
ATOM 811 O O . VAL A 1 110 ? -15.757 1.828 26.615 1.00 96.06 110 VAL A O 1
ATOM 814 N N . GLY A 1 111 ? -14.907 3.453 27.913 1.00 94.62 111 GLY A N 1
ATOM 815 C CA . GLY A 1 111 ? -13.564 2.872 28.005 1.00 94.62 111 GLY A CA 1
ATOM 816 C C . GLY A 1 111 ? -12.739 3.005 26.715 1.00 94.62 111 GLY A C 1
ATOM 817 O O . GLY A 1 111 ? -13.074 3.818 25.853 1.00 94.62 111 GLY A O 1
ATOM 818 N N . PRO A 1 112 ? -11.623 2.264 26.596 1.00 96.06 112 PRO A N 1
ATOM 819 C CA . PRO A 1 112 ? -10.807 2.238 25.384 1.00 96.06 112 PRO A CA 1
ATOM 820 C C . PRO A 1 112 ? -11.487 1.443 24.262 1.00 96.06 112 PRO A C 1
ATOM 822 O O . PRO A 1 112 ? -12.183 0.463 24.521 1.00 96.06 112 PRO A O 1
ATOM 825 N N . ALA A 1 113 ? -11.266 1.853 23.014 1.00 97.25 113 ALA A N 1
ATOM 826 C CA . ALA A 1 113 ? -11.585 1.027 21.853 1.00 97.25 113 ALA A CA 1
ATOM 827 C C . ALA A 1 113 ? -10.506 -0.039 21.642 1.00 97.25 113 ALA A C 1
ATOM 829 O O . ALA A 1 113 ? -9.331 0.216 21.902 1.00 97.25 113 ALA A O 1
ATOM 830 N N . THR A 1 114 ? -10.901 -1.227 21.188 1.00 98.12 114 THR A N 1
ATOM 831 C CA . THR A 1 114 ? -9.965 -2.284 20.790 1.00 98.12 114 THR A CA 1
ATOM 832 C C . THR A 1 114 ? -10.157 -2.585 19.317 1.00 98.12 114 THR A C 1
ATOM 834 O O . THR A 1 114 ? -11.243 -2.990 18.902 1.00 98.12 114 THR A O 1
ATOM 837 N N . TRP A 1 115 ? -9.091 -2.376 18.552 1.00 98.44 115 TRP A N 1
ATOM 838 C CA . TRP A 1 115 ? -9.048 -2.616 17.120 1.00 98.44 115 TRP A CA 1
ATOM 839 C C . TRP A 1 115 ? -8.192 -3.839 16.813 1.00 98.44 115 TRP A C 1
ATOM 841 O O . TRP A 1 115 ? -7.129 -4.027 17.400 1.00 98.44 115 TRP A O 1
ATOM 851 N N . THR A 1 116 ? -8.623 -4.640 15.850 1.00 98.12 116 THR A N 1
ATOM 852 C CA . THR A 1 116 ? -7.798 -5.656 15.189 1.00 98.12 116 THR A CA 1
ATOM 853 C C . THR A 1 116 ? -8.023 -5.586 13.681 1.00 98.12 116 THR A C 1
ATOM 855 O O . THR A 1 116 ? -8.971 -4.957 13.212 1.00 98.12 116 THR A O 1
ATOM 858 N N . ILE A 1 117 ? -7.145 -6.202 12.891 1.00 98.06 117 ILE A N 1
ATOM 859 C CA . ILE A 1 117 ? -7.373 -6.362 11.451 1.00 98.06 117 ILE A CA 1
ATOM 860 C C . ILE A 1 117 ? -7.983 -7.745 11.227 1.00 98.06 117 ILE A C 1
ATOM 862 O O . ILE A 1 117 ? -7.307 -8.753 11.428 1.00 98.06 117 ILE A O 1
ATOM 866 N N . ALA A 1 118 ? -9.255 -7.792 10.828 1.00 97.94 118 ALA A N 1
ATOM 867 C CA . ALA A 1 118 ? -9.930 -9.041 10.485 1.00 97.94 118 ALA A CA 1
ATOM 868 C C . ALA A 1 118 ? -9.397 -9.602 9.163 1.00 97.94 118 ALA A C 1
ATOM 870 O O . ALA A 1 118 ? -9.091 -10.789 9.064 1.00 97.94 118 ALA A O 1
ATOM 871 N N . THR A 1 119 ? -9.246 -8.731 8.161 1.00 98.06 119 THR A N 1
ATOM 872 C CA . THR A 1 119 ? -8.693 -9.086 6.851 1.00 98.06 119 THR A CA 1
ATOM 873 C C . THR A 1 119 ? -7.710 -8.017 6.400 1.00 98.06 119 THR A C 1
ATOM 875 O O . THR A 1 119 ? -8.081 -6.856 6.218 1.00 98.06 119 THR A O 1
ATOM 878 N N . TYR A 1 120 ? -6.448 -8.413 6.217 1.00 96.69 120 TYR A N 1
ATOM 879 C CA . TYR A 1 120 ? -5.436 -7.542 5.625 1.00 96.69 120 TYR A CA 1
ATOM 880 C C . TYR A 1 120 ? -5.708 -7.358 4.128 1.00 96.69 120 TYR A C 1
ATOM 882 O O . TYR A 1 120 ? -6.073 -8.330 3.462 1.00 96.69 120 TYR A O 1
ATOM 890 N N . PRO A 1 121 ? -5.503 -6.146 3.586 1.00 96.44 121 PRO A N 1
ATOM 891 C CA . PRO A 1 121 ? -5.650 -5.914 2.161 1.00 96.44 121 PRO A CA 1
ATOM 892 C C . PRO A 1 121 ? -4.554 -6.644 1.386 1.00 96.44 121 PRO A C 1
ATOM 894 O O . PRO A 1 121 ? -3.377 -6.529 1.731 1.00 96.44 121 PRO A O 1
ATOM 897 N N . ASP A 1 122 ? -4.936 -7.350 0.324 1.00 95.62 122 ASP A N 1
ATOM 898 C CA . ASP A 1 122 ? -4.001 -7.780 -0.716 1.00 95.62 122 ASP A CA 1
ATOM 899 C C . ASP A 1 122 ? -3.769 -6.594 -1.652 1.00 95.62 122 ASP A C 1
ATOM 901 O O . ASP A 1 122 ? -4.705 -6.126 -2.308 1.00 95.62 122 ASP A O 1
ATOM 905 N N . ILE A 1 123 ? -2.558 -6.037 -1.640 1.00 95.06 123 ILE A N 1
ATOM 906 C CA . ILE A 1 123 ? -2.291 -4.818 -2.396 1.00 95.06 123 ILE A CA 1
ATOM 907 C C . ILE A 1 123 ? -2.023 -5.114 -3.870 1.00 95.06 123 ILE A C 1
ATOM 909 O O . ILE A 1 123 ? -1.264 -6.019 -4.228 1.00 95.06 123 ILE A O 1
ATOM 913 N N . THR A 1 124 ? -2.546 -4.258 -4.735 1.00 94.12 124 THR A N 1
ATOM 914 C CA . THR A 1 124 ? -2.210 -4.210 -6.157 1.00 94.12 124 THR A CA 1
ATOM 915 C C . THR A 1 124 ? -1.449 -2.928 -6.460 1.00 94.12 124 THR A C 1
ATOM 917 O O . THR A 1 124 ? -1.798 -1.858 -5.960 1.00 94.12 124 THR A O 1
ATOM 920 N N . ILE A 1 125 ? -0.399 -3.038 -7.278 1.00 93.25 125 ILE A N 1
ATOM 921 C CA . ILE A 1 125 ? 0.411 -1.898 -7.715 1.00 93.25 125 ILE A CA 1
ATOM 922 C C . ILE A 1 125 ? 0.281 -1.760 -9.225 1.00 93.25 125 ILE A C 1
ATOM 924 O O . ILE A 1 125 ? 0.698 -2.648 -9.969 1.00 93.25 125 ILE A O 1
ATOM 928 N N . GLU A 1 126 ? -0.253 -0.628 -9.666 1.00 90.81 126 GLU A N 1
ATOM 929 C CA . GLU A 1 126 ? -0.472 -0.323 -11.076 1.00 90.81 126 GLU A CA 1
ATOM 930 C C . GLU A 1 126 ? 0.250 0.968 -11.480 1.00 90.81 126 GLU A C 1
ATOM 932 O O . GLU A 1 126 ? 0.456 1.860 -10.650 1.00 90.81 126 GLU A O 1
ATOM 937 N N . PRO A 1 127 ? 0.677 1.095 -12.744 1.00 87.12 127 PRO A N 1
ATOM 938 C CA . PRO A 1 127 ? 1.251 2.339 -13.226 1.00 87.12 127 PRO A CA 1
ATOM 939 C C . PRO A 1 127 ? 0.174 3.434 -13.324 1.00 87.12 127 PRO A C 1
ATOM 941 O O . PRO A 1 127 ? -0.821 3.274 -14.029 1.00 87.12 127 PRO A O 1
ATOM 944 N N . GLY A 1 128 ? 0.381 4.557 -12.635 1.00 83.25 128 GLY A N 1
ATOM 945 C CA . GLY A 1 128 ? -0.429 5.769 -12.755 1.00 83.25 128 GLY A CA 1
ATOM 946 C C . GLY A 1 128 ? 0.093 6.721 -13.835 1.00 83.25 128 GLY A C 1
ATOM 947 O O . GLY A 1 128 ? 0.892 6.355 -14.694 1.00 83.25 128 GLY A O 1
ATOM 948 N N . SER A 1 129 ? -0.361 7.976 -13.805 1.00 78.50 129 SER A N 1
ATOM 949 C CA . SER A 1 129 ? 0.116 9.015 -14.734 1.00 78.50 129 SER A CA 1
ATOM 950 C C . SER A 1 129 ? 1.426 9.668 -14.282 1.00 78.50 129 SER A C 1
ATOM 952 O O . SER A 1 129 ? 2.222 10.093 -15.119 1.00 78.50 129 SER A O 1
ATOM 954 N N . VAL A 1 130 ? 1.647 9.758 -12.967 1.00 79.00 130 VAL A N 1
ATOM 955 C CA . VAL A 1 130 ? 2.798 10.442 -12.347 1.00 79.00 130 VAL A CA 1
ATOM 956 C C . VAL A 1 130 ? 3.426 9.659 -11.187 1.00 79.00 130 VAL A C 1
ATOM 958 O O . VAL A 1 130 ? 4.470 10.058 -10.676 1.00 79.00 130 VAL A O 1
ATOM 961 N N . ASP A 1 131 ? 2.812 8.553 -10.776 1.00 84.00 131 ASP A N 1
ATOM 962 C CA . ASP A 1 131 ? 3.201 7.710 -9.650 1.00 84.00 131 ASP A CA 1
ATOM 963 C C . ASP A 1 131 ? 2.743 6.259 -9.872 1.00 84.00 131 ASP A C 1
ATOM 965 O O . ASP A 1 131 ? 1.972 5.954 -10.781 1.00 84.00 131 ASP A O 1
ATOM 969 N N . TRP A 1 132 ? 3.232 5.340 -9.043 1.00 89.31 132 TRP A N 1
ATOM 970 C CA . TRP A 1 132 ? 2.643 4.012 -8.907 1.00 89.31 132 TRP A CA 1
ATOM 971 C C . TRP A 1 132 ? 1.429 4.104 -7.994 1.00 89.31 132 TRP A C 1
ATOM 973 O O . TRP A 1 132 ? 1.521 4.649 -6.895 1.00 89.31 132 TRP A O 1
ATOM 983 N N . ARG A 1 133 ? 0.304 3.549 -8.430 1.00 92.56 133 ARG A N 1
ATOM 984 C CA . ARG A 1 133 ? -0.933 3.519 -7.662 1.00 92.56 133 ARG A CA 1
ATOM 985 C C . ARG A 1 133 ? -1.006 2.231 -6.868 1.00 92.56 133 ARG A C 1
ATOM 987 O O . ARG A 1 133 ? -0.934 1.144 -7.436 1.00 92.56 133 ARG A O 1
ATOM 994 N N . VAL A 1 134 ? -1.119 2.373 -5.555 1.00 93.50 134 VAL A N 1
ATOM 995 C CA . VAL A 1 134 ? -1.289 1.271 -4.613 1.00 93.50 134 VAL A CA 1
ATOM 996 C C . VAL A 1 134 ? -2.749 1.239 -4.199 1.00 93.50 134 VAL A C 1
ATOM 998 O O . VAL A 1 134 ? -3.256 2.225 -3.662 1.00 93.50 134 VAL A O 1
ATOM 1001 N N . HIS A 1 135 ? -3.391 0.101 -4.437 1.00 95.38 135 HIS A N 1
ATOM 1002 C CA . HIS A 1 135 ? -4.788 -0.139 -4.100 1.00 95.38 135 HIS A CA 1
ATOM 1003 C C . HIS A 1 135 ? -4.921 -1.379 -3.225 1.00 95.38 135 HIS A C 1
ATOM 1005 O O . HIS A 1 135 ? -4.169 -2.338 -3.387 1.00 95.38 135 HIS A O 1
ATOM 1011 N N . GLY A 1 136 ? -5.882 -1.374 -2.309 1.00 96.19 136 GLY A N 1
ATOM 1012 C CA . GLY A 1 136 ? -6.220 -2.549 -1.515 1.00 96.19 136 GLY A CA 1
ATOM 1013 C C . GLY A 1 136 ? -7.462 -2.317 -0.668 1.00 96.19 136 GLY A C 1
ATOM 1014 O O . GLY A 1 136 ? -7.746 -1.193 -0.260 1.00 96.19 136 GLY A O 1
ATOM 1015 N N . THR A 1 137 ? -8.206 -3.380 -0.389 1.00 97.62 137 THR A N 1
ATOM 1016 C CA . THR A 1 137 ? -9.398 -3.337 0.467 1.00 97.62 137 THR A CA 1
ATOM 1017 C C . THR A 1 137 ? -9.213 -4.285 1.634 1.00 97.62 137 THR A C 1
ATOM 1019 O O . THR A 1 137 ? -8.819 -5.432 1.426 1.00 97.62 137 THR A O 1
ATOM 1022 N N . GLY A 1 138 ? -9.488 -3.820 2.846 1.00 97.56 138 GLY A N 1
ATOM 1023 C CA . GLY A 1 138 ? -9.360 -4.615 4.060 1.00 97.56 138 GLY A CA 1
ATOM 1024 C C . GLY A 1 138 ? -10.517 -4.370 5.014 1.00 97.56 138 GLY A C 1
ATOM 1025 O O . GLY A 1 138 ? -11.359 -3.501 4.787 1.00 97.56 138 GLY A O 1
ATOM 1026 N N . THR A 1 139 ? -10.524 -5.132 6.100 1.00 98.56 139 THR A N 1
ATOM 1027 C CA . THR A 1 139 ? -11.564 -5.050 7.127 1.00 98.56 139 THR A CA 1
ATOM 1028 C C . THR A 1 139 ? -10.906 -4.980 8.496 1.00 98.56 139 THR A C 1
ATOM 1030 O O . THR A 1 139 ? -10.112 -5.852 8.867 1.00 98.56 139 THR A O 1
ATOM 1033 N N . ALA A 1 140 ? -11.221 -3.924 9.240 1.00 98.31 140 ALA A N 1
ATOM 1034 C CA . ALA A 1 140 ? -10.853 -3.762 10.637 1.00 98.31 140 ALA A CA 1
ATOM 1035 C C . ALA A 1 140 ? -12.008 -4.228 11.522 1.00 98.31 140 ALA A C 1
ATOM 1037 O O . ALA A 1 140 ? -13.168 -4.111 11.150 1.00 98.31 140 ALA A O 1
ATOM 1038 N N . HIS A 1 141 ? -11.694 -4.732 12.702 1.00 98.50 141 HIS A N 1
ATOM 1039 C CA . HIS A 1 141 ? -12.665 -5.223 13.660 1.00 98.50 141 HIS A CA 1
ATOM 1040 C C . HIS A 1 141 ? -12.585 -4.391 14.934 1.00 98.50 141 HIS A C 1
ATOM 1042 O O . HIS A 1 141 ? -11.499 -4.195 15.487 1.00 98.50 141 HIS A O 1
ATOM 1048 N N . LEU A 1 142 ? -13.732 -3.881 15.378 1.00 98.38 142 LEU A N 1
ATOM 1049 C CA . LEU A 1 142 ? -13.867 -3.029 16.550 1.00 98.38 142 LEU A CA 1
ATOM 1050 C C . LEU A 1 142 ? -14.657 -3.744 17.636 1.00 98.38 142 LEU A C 1
ATOM 1052 O O . LEU A 1 142 ? -15.805 -4.133 17.426 1.00 98.38 142 LEU A O 1
ATOM 1056 N N . THR A 1 143 ? -14.088 -3.770 18.839 1.00 98.31 143 THR A N 1
ATOM 1057 C CA . THR A 1 143 ? -14.793 -4.198 20.049 1.00 98.31 143 THR A CA 1
ATOM 1058 C C . THR A 1 143 ? -14.797 -3.119 21.132 1.00 98.31 143 THR A C 1
ATOM 1060 O O . THR A 1 143 ? -13.870 -2.310 21.259 1.00 98.31 143 THR A O 1
ATOM 1063 N N . GLY A 1 144 ? -15.872 -3.093 21.922 1.00 97.00 144 GLY A N 1
ATOM 1064 C CA . GLY A 1 144 ? -16.009 -2.234 23.095 1.00 97.00 144 GLY A CA 1
ATOM 1065 C C . GLY A 1 144 ? -17.446 -2.114 23.585 1.00 97.00 144 GLY A C 1
ATOM 1066 O O . GLY A 1 144 ? -18.206 -3.081 23.581 1.00 97.00 144 GLY A O 1
ATOM 1067 N N . SER A 1 145 ? -17.835 -0.943 24.085 1.00 96.88 145 SER A N 1
ATOM 1068 C CA . SER A 1 145 ? -19.183 -0.723 24.617 1.00 96.88 145 SER A CA 1
ATOM 1069 C C . SER A 1 145 ? -19.632 0.722 24.452 1.00 96.88 145 SER A C 1
ATOM 1071 O O . SER A 1 145 ? -18.839 1.660 24.545 1.00 96.88 145 SER A O 1
ATOM 1073 N N . VAL A 1 146 ? -20.935 0.904 24.254 1.00 96.62 146 VAL A N 1
ATOM 1074 C CA . VAL A 1 146 ? -21.579 2.218 24.168 1.00 96.62 146 VAL A CA 1
ATOM 1075 C C . VAL A 1 146 ? -22.724 2.319 25.159 1.00 96.62 146 VAL A C 1
ATOM 1077 O O . VAL A 1 146 ? -23.460 1.359 25.373 1.00 96.62 146 VAL A O 1
ATOM 1080 N N . THR A 1 147 ? -22.906 3.504 25.728 1.00 96.94 147 THR A N 1
ATOM 1081 C CA . THR A 1 147 ? -24.098 3.875 26.484 1.00 96.94 147 THR A CA 1
ATOM 1082 C C . THR A 1 147 ? -24.991 4.744 25.610 1.00 96.94 147 THR A C 1
ATOM 1084 O O . THR A 1 147 ? -24.576 5.801 25.123 1.00 96.94 147 THR A O 1
ATOM 1087 N N . SER A 1 148 ? -26.225 4.293 25.419 1.00 95.75 148 SER A N 1
ATOM 1088 C CA . SER A 1 148 ? -27.277 5.023 24.724 1.00 95.75 148 SER A CA 1
ATOM 1089 C C . SER A 1 148 ? -27.520 6.377 25.385 1.00 95.75 148 SER A C 1
ATOM 1091 O O . SER A 1 148 ? -27.739 6.462 26.595 1.00 95.75 148 SER A O 1
ATOM 1093 N N . LEU A 1 149 ? -27.498 7.450 24.591 1.00 95.38 149 LEU A N 1
ATOM 1094 C CA . LEU A 1 149 ? -27.831 8.788 25.093 1.00 95.38 149 LEU A CA 1
ATOM 1095 C C . LEU A 1 149 ? -29.337 8.978 25.333 1.00 95.38 149 LEU A C 1
ATOM 1097 O O . LEU A 1 149 ? -29.722 9.946 25.984 1.00 95.38 149 LEU A O 1
ATOM 1101 N N . PHE A 1 150 ? -30.180 8.078 24.819 1.00 94.75 150 PHE A N 1
ATOM 1102 C CA . PHE A 1 150 ? -31.636 8.192 24.910 1.00 94.75 150 PHE A CA 1
ATOM 1103 C C . PHE A 1 150 ? -32.204 7.564 26.184 1.00 94.75 150 PHE A C 1
ATOM 1105 O O . PHE A 1 150 ? -33.045 8.169 26.842 1.00 94.75 150 PHE A O 1
ATOM 1112 N N . ASP A 1 151 ? -31.755 6.356 26.529 1.00 94.31 151 ASP A N 1
ATOM 1113 C CA . ASP A 1 151 ? -32.303 5.559 27.638 1.00 94.31 151 ASP A CA 1
ATOM 1114 C C . ASP A 1 151 ? -31.256 5.159 28.691 1.00 94.31 151 ASP A C 1
ATOM 1116 O O . ASP A 1 151 ? -31.597 4.549 29.703 1.00 94.31 151 ASP A O 1
ATOM 1120 N N . GLY A 1 152 ? -29.983 5.513 28.481 1.00 95.31 152 GLY A N 1
ATOM 1121 C CA . GLY A 1 152 ? -28.892 5.208 29.405 1.00 95.31 152 GLY A CA 1
ATOM 1122 C C . GLY A 1 152 ? -28.481 3.734 29.448 1.00 95.31 152 GLY A C 1
ATOM 1123 O O . GLY A 1 152 ? -27.649 3.373 30.280 1.00 95.31 152 GLY A O 1
ATOM 1124 N N . SER A 1 153 ? -29.027 2.875 28.581 1.00 96.12 153 SER A N 1
ATOM 1125 C CA . SER A 1 153 ? -28.630 1.467 28.512 1.00 96.12 153 SER A CA 1
ATOM 1126 C C . SER A 1 153 ? -27.223 1.312 27.924 1.00 96.12 153 SER A C 1
ATOM 1128 O O . SER A 1 153 ? -26.837 2.039 27.007 1.00 96.12 153 SER A O 1
ATOM 1130 N N . THR A 1 154 ? -26.443 0.364 28.448 1.00 97.00 154 THR A N 1
ATOM 1131 C CA . THR A 1 154 ? -25.107 0.036 27.926 1.00 97.00 154 THR A CA 1
ATOM 1132 C C . THR A 1 154 ? -25.172 -1.252 27.124 1.00 97.00 154 THR A C 1
ATOM 1134 O O . THR A 1 154 ? -25.704 -2.248 27.609 1.00 97.00 154 THR A O 1
ATOM 1137 N N . GLN A 1 155 ? -24.614 -1.230 25.916 1.00 95.50 155 GLN A N 1
ATOM 1138 C CA . GLN A 1 155 ? -24.574 -2.369 25.003 1.00 95.50 155 GLN A CA 1
ATOM 1139 C C . GLN A 1 155 ? -23.141 -2.616 24.514 1.00 95.50 155 GLN A C 1
ATOM 1141 O O . GLN A 1 155 ? -22.394 -1.647 24.314 1.00 95.50 155 GLN A O 1
ATOM 1146 N N . PRO A 1 156 ? -22.744 -3.886 24.313 1.00 96.94 156 PRO A N 1
ATOM 1147 C CA . PRO A 1 156 ? -21.477 -4.199 23.672 1.00 96.94 156 PRO A CA 1
ATOM 1148 C C . PRO A 1 156 ? -21.499 -3.762 22.202 1.00 96.94 156 PRO A C 1
ATOM 1150 O O . PRO A 1 156 ? -22.541 -3.782 21.546 1.00 96.94 156 PRO A O 1
ATOM 1153 N N . VAL A 1 157 ? -20.332 -3.376 21.697 1.00 97.38 157 VAL A N 1
ATOM 1154 C CA . VAL A 1 157 ? -20.069 -3.171 20.272 1.00 97.38 157 VAL A CA 1
ATOM 1155 C C . VAL A 1 157 ? -19.060 -4.221 19.845 1.00 97.38 157 VAL A C 1
ATOM 1157 O O . VAL A 1 157 ? -18.034 -4.387 20.501 1.00 97.38 157 VAL A O 1
ATOM 1160 N N . ASP A 1 158 ? -19.388 -4.910 18.765 1.00 97.69 158 ASP A N 1
ATOM 1161 C CA . ASP A 1 158 ? -18.586 -5.928 18.101 1.00 97.69 158 ASP A CA 1
ATOM 1162 C C . ASP A 1 158 ? -18.974 -5.838 16.619 1.00 97.69 158 ASP A C 1
ATOM 1164 O O . ASP A 1 158 ? -20.108 -6.161 16.250 1.00 97.69 158 ASP A O 1
ATOM 1168 N N . THR A 1 159 ? -18.125 -5.207 15.809 1.00 97.69 159 THR A N 1
ATOM 1169 C CA . THR A 1 159 ? -18.446 -4.906 14.410 1.00 97.69 159 THR A CA 1
ATOM 1170 C C . THR A 1 159 ? -17.205 -4.856 13.542 1.00 97.69 159 THR A C 1
ATOM 1172 O O . THR A 1 159 ? -16.150 -4.373 13.954 1.00 97.69 159 THR A O 1
ATOM 1175 N N . ASP A 1 160 ? -17.388 -5.261 12.294 1.00 98.44 160 ASP A N 1
ATOM 1176 C CA . ASP A 1 160 ? -16.413 -5.079 11.231 1.00 98.44 160 ASP A CA 1
ATOM 1177 C C . ASP A 1 160 ? -16.612 -3.719 10.545 1.00 98.44 160 ASP A C 1
ATOM 1179 O O . ASP A 1 160 ? -17.733 -3.213 10.427 1.00 98.44 160 ASP A O 1
ATOM 1183 N N . VAL A 1 161 ? -15.505 -3.113 10.127 1.00 98.12 161 VAL A N 1
ATOM 1184 C CA . VAL A 1 161 ? -15.415 -1.820 9.449 1.00 98.12 161 VAL A CA 1
ATOM 1185 C C . VAL A 1 161 ? -14.509 -1.989 8.237 1.00 98.12 161 VAL A C 1
ATOM 1187 O O . VAL A 1 161 ? -13.291 -2.141 8.367 1.00 98.12 161 VAL A O 1
ATOM 1190 N N . ASP A 1 162 ? -15.110 -1.954 7.053 1.00 98.06 162 ASP A N 1
ATOM 1191 C CA . ASP A 1 162 ? -14.370 -2.014 5.797 1.00 98.06 162 ASP A CA 1
ATOM 1192 C C . ASP A 1 162 ? -13.620 -0.707 5.536 1.00 98.06 162 ASP A C 1
ATOM 1194 O O . ASP A 1 162 ? -14.098 0.390 5.844 1.00 98.06 162 ASP A O 1
ATOM 1198 N N . PHE A 1 163 ? -12.443 -0.826 4.933 1.00 97.50 163 PHE A N 1
ATOM 1199 C CA . PHE A 1 163 ? -11.629 0.306 4.522 1.00 97.50 163 PHE A CA 1
ATOM 1200 C C . PHE A 1 163 ? -10.929 0.041 3.192 1.00 97.50 163 PHE A C 1
ATOM 1202 O O . PHE A 1 163 ? -10.679 -1.102 2.798 1.00 97.50 163 PHE A O 1
ATOM 1209 N N . THR A 1 164 ? -10.568 1.125 2.513 1.00 96.56 164 THR A N 1
ATOM 1210 C CA . THR A 1 164 ? -9.761 1.086 1.294 1.00 96.56 164 THR A CA 1
ATOM 1211 C C . THR A 1 164 ? -8.447 1.819 1.512 1.00 96.56 164 THR A C 1
ATOM 1213 O O . THR A 1 164 ? -8.349 2.756 2.306 1.00 96.56 164 THR A O 1
ATOM 1216 N N . ILE A 1 165 ? -7.411 1.354 0.826 1.00 94.12 165 ILE A N 1
ATOM 1217 C CA . ILE A 1 165 ? -6.114 2.008 0.738 1.00 94.12 165 ILE A CA 1
ATOM 1218 C C . ILE A 1 165 ? -5.953 2.471 -0.696 1.00 94.12 165 ILE A C 1
ATOM 1220 O O . ILE A 1 165 ? -6.010 1.663 -1.619 1.00 94.12 165 ILE A O 1
ATOM 1224 N N . ASP A 1 166 ? -5.706 3.765 -0.843 1.00 92.56 166 ASP A N 1
ATOM 1225 C CA . ASP A 1 166 ? -5.416 4.418 -2.107 1.00 92.56 166 ASP A CA 1
ATOM 1226 C C . ASP A 1 166 ? -4.223 5.346 -1.886 1.00 92.56 166 ASP A C 1
ATOM 1228 O O . ASP A 1 166 ? -4.355 6.410 -1.282 1.00 92.56 166 ASP A O 1
ATOM 1232 N N . ALA A 1 167 ? -3.042 4.938 -2.347 1.00 88.69 167 ALA A N 1
ATOM 1233 C CA . ALA A 1 167 ? -1.805 5.685 -2.132 1.00 88.69 167 ALA A CA 1
ATOM 1234 C C . ALA A 1 167 ? -0.974 5.799 -3.413 1.00 88.69 167 ALA A C 1
ATOM 1236 O O . ALA A 1 167 ? -1.031 4.935 -4.292 1.00 88.69 167 ALA A O 1
ATOM 1237 N N . GLY A 1 168 ? -0.194 6.875 -3.511 1.00 86.88 168 GLY A N 1
ATOM 1238 C CA . GLY A 1 168 ? 0.847 7.025 -4.519 1.00 86.88 168 GLY A CA 1
ATOM 1239 C C . GLY A 1 168 ? 2.186 6.500 -4.007 1.00 86.88 168 GLY A C 1
ATOM 1240 O O . GLY A 1 168 ? 2.510 6.637 -2.826 1.00 86.88 168 GLY A O 1
ATOM 1241 N N . ALA A 1 169 ? 2.998 5.922 -4.886 1.00 85.19 169 ALA A N 1
ATOM 1242 C CA . ALA A 1 169 ? 4.374 5.547 -4.592 1.00 85.19 169 ALA A CA 1
ATOM 1243 C C . ALA A 1 169 ? 5.313 5.957 -5.732 1.00 85.19 169 ALA A C 1
ATOM 1245 O O . ALA A 1 169 ? 5.029 5.763 -6.912 1.00 85.19 169 ALA A O 1
ATOM 1246 N N . VAL A 1 170 ? 6.475 6.495 -5.381 1.00 81.56 170 VAL A N 1
ATOM 1247 C CA . VAL A 1 170 ? 7.535 6.869 -6.320 1.00 81.56 170 VAL A CA 1
ATOM 1248 C C . VAL A 1 170 ? 8.767 6.032 -6.018 1.00 81.56 170 VAL A C 1
ATOM 1250 O O . VAL A 1 170 ? 9.165 5.880 -4.864 1.00 81.56 170 VAL A O 1
ATOM 1253 N N . VAL A 1 171 ? 9.381 5.494 -7.072 1.00 79.88 171 VAL A N 1
ATOM 1254 C CA . VAL A 1 171 ? 10.640 4.751 -6.982 1.00 79.88 171 VAL A CA 1
ATOM 1255 C C . VAL A 1 171 ? 11.763 5.641 -7.498 1.00 79.88 171 VAL A C 1
ATOM 1257 O O . VAL A 1 171 ? 11.765 6.029 -8.665 1.00 79.88 171 VAL A O 1
ATOM 1260 N N . SER A 1 172 ? 12.726 5.959 -6.637 1.00 69.88 172 SER A N 1
ATOM 1261 C CA . SER A 1 172 ? 13.893 6.761 -7.004 1.00 69.88 172 SER A CA 1
ATOM 1262 C C . SER A 1 172 ? 14.875 5.983 -7.894 1.00 69.88 172 SER A C 1
ATOM 1264 O O . SER A 1 172 ? 14.838 4.752 -7.989 1.00 69.88 172 SER A O 1
ATOM 1266 N N . ALA A 1 173 ? 15.841 6.694 -8.481 1.00 61.59 173 ALA A N 1
ATOM 1267 C CA . ALA A 1 173 ? 16.944 6.086 -9.232 1.00 61.59 173 ALA A CA 1
ATOM 1268 C C . ALA A 1 173 ? 17.804 5.116 -8.389 1.00 61.59 173 ALA A C 1
ATOM 1270 O O . ALA A 1 173 ? 18.405 4.191 -8.930 1.00 61.59 173 ALA A O 1
ATOM 1271 N N . THR A 1 174 ? 17.832 5.276 -7.060 1.00 65.25 174 THR A N 1
ATOM 1272 C CA . THR A 1 174 ? 18.537 4.372 -6.133 1.00 65.25 174 THR A CA 1
ATOM 1273 C C . THR A 1 174 ? 17.681 3.189 -5.668 1.00 65.25 174 THR A C 1
ATOM 1275 O O . THR A 1 174 ? 18.113 2.427 -4.808 1.00 65.25 174 THR A O 1
ATOM 1278 N N . ASN A 1 175 ? 16.492 3.000 -6.253 1.00 69.56 175 ASN A N 1
ATOM 1279 C CA . ASN A 1 175 ? 15.473 2.034 -5.828 1.00 69.56 175 ASN A CA 1
ATOM 1280 C C . ASN A 1 175 ? 14.954 2.276 -4.398 1.00 69.56 175 ASN A C 1
ATOM 1282 O O . ASN A 1 175 ? 14.562 1.329 -3.720 1.00 69.56 175 ASN A O 1
ATOM 1286 N N . ALA A 1 176 ? 14.935 3.529 -3.937 1.00 73.38 176 ALA A N 1
ATOM 1287 C CA . ALA A 1 176 ? 14.213 3.892 -2.722 1.00 73.38 176 ALA A CA 1
ATOM 1288 C C . ALA A 1 176 ? 12.732 4.126 -3.051 1.00 73.38 176 ALA A C 1
ATOM 1290 O O . ALA A 1 176 ? 12.422 4.700 -4.096 1.00 73.38 176 ALA A O 1
ATOM 1291 N N . ILE A 1 177 ? 11.835 3.689 -2.165 1.00 80.44 177 ILE A N 1
ATOM 1292 C CA . ILE A 1 177 ? 10.390 3.915 -2.285 1.00 80.44 177 ILE A CA 1
ATOM 1293 C C . ILE A 1 177 ? 10.020 5.110 -1.410 1.00 80.44 177 ILE A C 1
ATOM 1295 O O . ILE A 1 177 ? 10.369 5.140 -0.230 1.00 80.44 177 ILE A O 1
ATOM 1299 N N . SER A 1 178 ? 9.281 6.054 -1.980 1.00 80.81 178 SER A N 1
ATOM 1300 C CA . SER A 1 178 ? 8.649 7.154 -1.255 1.00 80.81 178 SER A CA 1
ATOM 1301 C C . SER A 1 178 ? 7.147 7.111 -1.492 1.00 80.81 178 SER A C 1
ATOM 1303 O O . SER A 1 178 ? 6.714 7.026 -2.640 1.00 80.81 178 SER A O 1
ATOM 1305 N N . PHE A 1 179 ? 6.356 7.189 -0.426 1.00 79.19 179 PHE A N 1
ATOM 1306 C CA . PHE A 1 179 ? 4.904 7.304 -0.537 1.00 79.19 179 PHE A CA 1
ATOM 1307 C C . PHE A 1 179 ? 4.502 8.761 -0.757 1.00 79.19 179 PHE A C 1
ATOM 1309 O O . PHE A 1 179 ? 5.08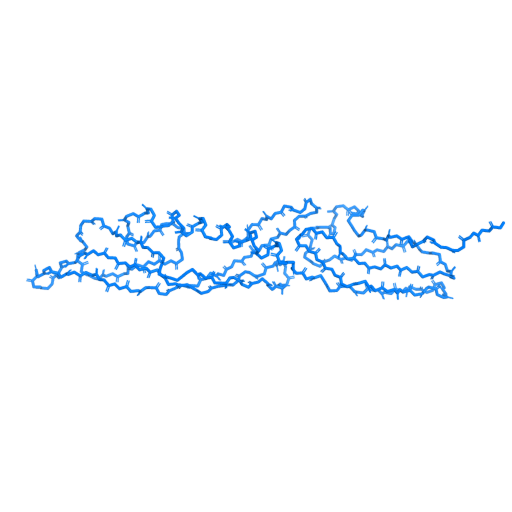8 9.670 -0.167 1.00 79.19 179 PHE A O 1
ATOM 1316 N N . VAL A 1 180 ? 3.517 8.968 -1.622 1.00 70.94 180 VAL A N 1
ATOM 1317 C CA . VAL A 1 180 ? 2.942 10.270 -1.952 1.00 70.94 180 VAL A CA 1
ATOM 1318 C C . VAL A 1 180 ? 1.477 10.218 -1.540 1.00 70.94 180 VAL A C 1
ATOM 1320 O O . VAL A 1 180 ? 0.732 9.347 -1.997 1.00 70.94 180 VAL A O 1
ATOM 1323 N N . GLY A 1 181 ? 1.103 11.105 -0.623 1.00 55.12 181 GLY A N 1
ATOM 1324 C CA . GLY A 1 181 ? -0.245 11.252 -0.079 1.00 55.12 181 GLY A CA 1
ATOM 1325 C C . GLY A 1 181 ? -0.695 12.695 -0.171 1.00 55.12 181 GLY A C 1
ATOM 1326 O O . GLY A 1 181 ? 0.180 13.581 -0.028 1.00 55.12 181 GLY A O 1
#

Organism: NCBI:txid449393